Protein AF-A0A534QQK8-F1 (afdb_monomer_lite)

Foldseek 3Di:
DDDDDDDDDPDPTPDYDPDQPLVVLQVLCVVLVQHDDSVLLSVQLVVLVVPADPLDDPPDDPVCSVVSNLVSVLSSNCRSSDPSCPPPSNVVSSVVVVVD

Radius of gyration: 16.21 Å; chains: 1; bounding box: 36×32×54 Å

pLDDT: mean 96.59, std 3.34, range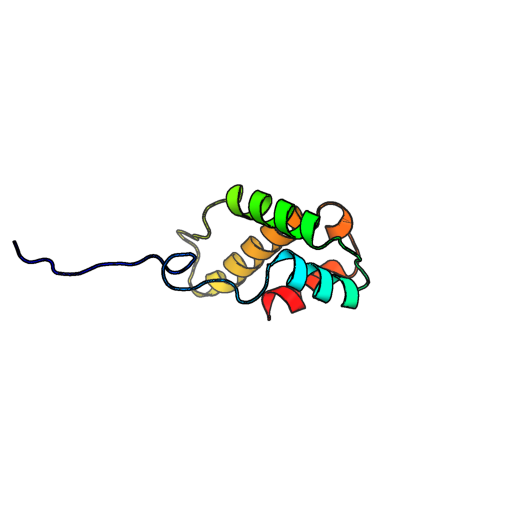 [73.5, 98.69]

Structure (mmCIF, N/CA/C/O backbone):
data_AF-A0A534QQK8-F1
#
_entry.id   AF-A0A534QQK8-F1
#
loop_
_atom_site.group_PDB
_atom_site.id
_atom_site.type_symbol
_atom_site.label_atom_id
_atom_site.label_alt_id
_atom_site.label_comp_id
_atom_site.label_asym_id
_atom_site.label_entity_id
_atom_site.label_seq_id
_atom_site.pdbx_PDB_ins_code
_atom_site.Cartn_x
_atom_site.Cartn_y
_atom_site.Cartn_z
_atom_site.occupancy
_atom_site.B_iso_or_equiv
_atom_site.auth_seq_id
_atom_site.auth_comp_id
_atom_site.auth_asym_id
_atom_site.auth_atom_id
_atom_site.pdbx_PDB_model_num
ATOM 1 N N . MET A 1 1 ? -20.366 -3.393 36.534 1.00 73.50 1 MET A N 1
ATOM 2 C CA . MET A 1 1 ? -20.599 -2.461 35.407 1.00 73.50 1 MET A CA 1
ATOM 3 C C . MET A 1 1 ? -20.832 -3.293 34.153 1.00 73.50 1 MET A C 1
ATOM 5 O O . MET A 1 1 ? -20.027 -4.190 33.935 1.00 73.50 1 MET A O 1
ATOM 9 N N . PRO A 1 2 ? -21.908 -3.079 33.377 1.00 87.56 2 PRO A N 1
ATOM 10 C CA . PRO A 1 2 ? -22.115 -3.816 32.134 1.00 87.56 2 PRO A CA 1
ATOM 11 C C . PRO A 1 2 ? -21.210 -3.277 31.018 1.00 87.56 2 PRO A C 1
ATOM 13 O O . PRO A 1 2 ? -20.965 -2.072 30.931 1.00 87.56 2 PRO A O 1
ATOM 16 N N . LEU A 1 3 ? -20.724 -4.176 30.165 1.00 91.12 3 LEU A N 1
ATOM 17 C CA . LEU A 1 3 ? -19.947 -3.843 28.974 1.00 91.12 3 LEU A CA 1
ATOM 18 C C . LEU A 1 3 ? -20.887 -3.223 27.927 1.00 91.12 3 LEU A C 1
ATOM 20 O O . LEU A 1 3 ? -21.937 -3.791 27.636 1.00 91.12 3 LEU A O 1
ATOM 24 N N . ARG A 1 4 ? -20.552 -2.031 27.415 1.00 94.62 4 ARG A N 1
ATOM 25 C CA . ARG A 1 4 ? -21.462 -1.232 26.565 1.00 94.62 4 ARG A CA 1
ATOM 26 C C . ARG A 1 4 ? -21.134 -1.277 25.074 1.00 94.62 4 ARG A C 1
ATOM 28 O O . ARG A 1 4 ? -22.037 -1.103 24.267 1.00 94.62 4 ARG A O 1
ATOM 35 N N . ALA A 1 5 ? -19.866 -1.470 24.721 1.00 95.50 5 ALA A N 1
ATOM 36 C CA . ALA A 1 5 ? -19.408 -1.565 23.341 1.00 95.50 5 ALA A CA 1
ATOM 37 C C . ALA A 1 5 ? -18.056 -2.287 23.271 1.00 95.50 5 ALA A C 1
ATOM 39 O O . ALA A 1 5 ? -17.279 -2.238 24.226 1.00 95.50 5 ALA A O 1
ATOM 40 N N . VAL A 1 6 ? -17.786 -2.907 22.120 1.00 94.50 6 VAL A N 1
ATOM 41 C CA . VAL A 1 6 ? -16.477 -3.438 21.724 1.00 94.50 6 VAL A CA 1
ATOM 42 C C . VAL A 1 6 ? -16.162 -2.883 20.340 1.00 94.50 6 VAL A C 1
ATOM 44 O O . VAL A 1 6 ? -16.990 -2.985 19.438 1.00 94.50 6 VAL A O 1
ATOM 47 N N . THR A 1 7 ? -14.981 -2.294 20.175 1.00 95.12 7 THR A N 1
ATOM 48 C CA . THR A 1 7 ? -14.435 -1.920 18.866 1.00 95.12 7 THR A CA 1
ATOM 49 C C . THR A 1 7 ? -13.413 -2.965 18.454 1.00 95.12 7 THR A C 1
ATOM 51 O O . THR A 1 7 ? -12.580 -3.359 19.270 1.00 95.12 7 THR A O 1
ATOM 54 N N . LEU A 1 8 ? -13.481 -3.404 17.203 1.00 95.62 8 LEU A N 1
ATOM 55 C CA . LEU A 1 8 ? -12.581 -4.403 16.643 1.00 95.62 8 LEU A CA 1
ATOM 56 C C . LEU A 1 8 ? -11.762 -3.747 15.541 1.00 95.62 8 LEU A C 1
ATOM 58 O O . LEU A 1 8 ? -12.289 -2.948 14.766 1.00 95.62 8 LEU A O 1
ATOM 62 N N . ASP A 1 9 ? -10.482 -4.089 15.497 1.00 94.25 9 ASP A N 1
ATOM 63 C CA . ASP A 1 9 ? -9.670 -3.837 14.318 1.00 94.25 9 ASP A CA 1
ATOM 64 C C . ASP A 1 9 ? -10.204 -4.661 13.130 1.00 94.25 9 ASP A C 1
ATOM 66 O O . ASP A 1 9 ? -10.869 -5.682 13.323 1.00 94.25 9 ASP A O 1
ATOM 70 N N . ALA A 1 10 ? -9.962 -4.197 11.905 1.00 94.00 10 ALA A N 1
ATOM 71 C CA . ALA A 1 10 ? -10.415 -4.889 10.705 1.00 94.00 10 ALA A CA 1
ATOM 72 C C . ALA A 1 10 ? -9.341 -5.833 10.143 1.00 94.00 10 ALA A C 1
ATOM 74 O O . ALA A 1 10 ? -9.598 -7.026 9.993 1.00 94.00 10 ALA A O 1
ATOM 75 N N . GLY A 1 11 ? -8.156 -5.319 9.808 1.00 89.81 11 GLY A N 1
ATOM 76 C CA . GLY A 1 11 ? -7.142 -6.058 9.048 1.00 89.81 11 GLY A CA 1
ATOM 77 C C . GLY A 1 11 ? -6.329 -7.021 9.910 1.00 89.81 11 GLY A C 1
ATOM 78 O O . GLY A 1 11 ? -5.663 -6.603 10.846 1.00 89.81 11 GLY A O 1
ATOM 79 N N . GLY A 1 12 ? -6.343 -8.313 9.585 1.00 86.69 12 GLY A N 1
ATOM 80 C CA . GLY A 1 12 ? -5.702 -9.346 10.411 1.00 86.69 12 GLY A CA 1
ATOM 81 C C . GLY A 1 12 ? -6.497 -9.707 11.672 1.00 86.69 12 GLY A C 1
ATOM 82 O O . GLY A 1 12 ? -6.036 -10.494 12.497 1.00 86.69 12 GLY A O 1
ATOM 83 N N . THR A 1 13 ? -7.698 -9.136 11.818 1.00 94.31 13 THR A N 1
ATOM 84 C CA . THR A 1 13 ? -8.641 -9.433 12.904 1.00 94.31 13 THR A CA 1
ATOM 85 C C . THR A 1 13 ? -9.971 -9.943 12.346 1.00 94.31 13 THR A C 1
ATOM 87 O O . THR A 1 13 ? -10.427 -11.024 12.710 1.00 94.31 13 THR A O 1
ATOM 90 N N . LEU A 1 14 ? -10.606 -9.172 11.457 1.00 96.81 14 LEU A N 1
ATOM 91 C CA . LEU A 1 14 ? -11.891 -9.492 10.825 1.00 96.81 14 LEU A CA 1
ATOM 92 C C . LEU A 1 14 ? -11.754 -9.868 9.347 1.00 96.81 14 LEU A C 1
ATOM 94 O O . LEU A 1 14 ? -12.566 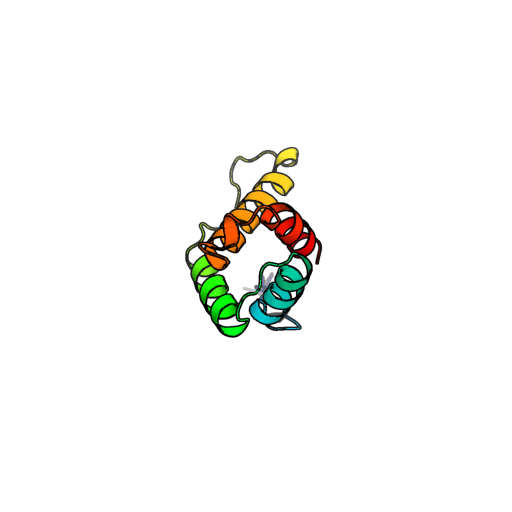-10.642 8.843 1.00 96.81 14 LEU A O 1
ATOM 98 N N . ILE A 1 15 ? -10.766 -9.301 8.653 1.00 94.56 15 ILE A N 1
ATOM 99 C CA . ILE A 1 15 ? -10.532 -9.506 7.222 1.00 94.56 15 ILE A CA 1
ATOM 100 C C . ILE A 1 1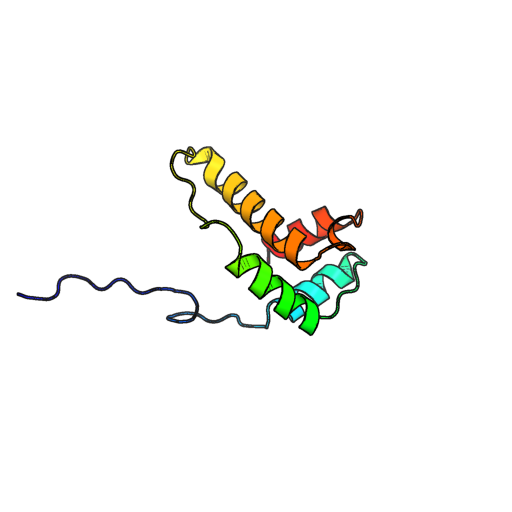5 ? -9.056 -9.771 6.933 1.00 94.56 15 ILE A C 1
ATOM 102 O O . ILE A 1 15 ? -8.170 -9.237 7.598 1.00 94.56 15 ILE A O 1
ATOM 106 N N . GLU A 1 16 ? -8.820 -10.563 5.893 1.00 93.94 16 GLU A N 1
ATOM 107 C CA . GLU A 1 16 ? -7.500 -10.903 5.363 1.00 93.94 16 GLU A CA 1
ATOM 108 C C . GLU A 1 16 ? -7.438 -10.551 3.874 1.00 93.94 16 GLU A C 1
ATOM 110 O O . GLU A 1 16 ? -8.466 -10.498 3.190 1.00 93.94 16 GLU A O 1
ATOM 115 N N . VAL A 1 17 ? -6.230 -10.335 3.352 1.00 92.50 17 VAL A N 1
ATOM 116 C CA . VAL A 1 17 ? -6.030 -10.154 1.908 1.00 92.50 17 VAL A CA 1
ATOM 117 C C . VAL A 1 17 ? -6.297 -11.467 1.163 1.00 92.50 17 VAL A C 1
ATOM 119 O O . VAL A 1 17 ? -5.834 -12.531 1.568 1.00 92.50 17 VAL A O 1
ATOM 122 N N . ALA A 1 18 ? -7.039 -11.401 0.054 1.00 93.44 18 ALA A N 1
ATOM 123 C CA . ALA A 1 18 ? -7.391 -12.586 -0.738 1.00 93.44 18 ALA A CA 1
ATOM 124 C C . ALA A 1 18 ? -6.199 -13.177 -1.518 1.00 93.44 18 ALA A C 1
ATOM 126 O O . ALA A 1 18 ? -6.169 -14.371 -1.811 1.00 93.44 18 ALA A O 1
ATOM 127 N N . GLU A 1 19 ? -5.221 -12.338 -1.857 1.00 94.88 19 GLU A N 1
ATOM 128 C CA . GLU A 1 19 ? -3.970 -12.684 -2.535 1.00 94.88 19 GLU A CA 1
ATOM 129 C C . GLU A 1 19 ? -2.832 -11.881 -1.870 1.00 94.88 19 GLU A C 1
ATOM 131 O O . GLU A 1 19 ? -3.073 -10.746 -1.446 1.00 94.88 19 GLU A O 1
ATOM 136 N N . PRO A 1 20 ? -1.597 -12.416 -1.767 1.00 96.56 20 PRO A N 1
ATOM 137 C CA . PRO A 1 20 ? -0.452 -11.633 -1.306 1.00 96.56 20 PRO A CA 1
ATOM 138 C C . PRO A 1 20 ? -0.278 -10.342 -2.117 1.00 96.56 20 PRO A C 1
ATOM 140 O O . PRO A 1 20 ? -0.323 -10.361 -3.351 1.00 96.56 20 PRO A O 1
ATOM 143 N N . VAL A 1 21 ? -0.019 -9.225 -1.437 1.00 97.00 21 VAL A N 1
ATOM 144 C CA . VAL A 1 21 ? 0.085 -7.892 -2.053 1.00 97.00 21 VAL A CA 1
ATOM 145 C C . VAL A 1 21 ? 1.138 -7.873 -3.158 1.00 97.00 21 VAL A C 1
ATOM 147 O O . VAL A 1 21 ? 0.900 -7.346 -4.243 1.00 97.00 21 VAL A O 1
ATOM 150 N N . GLY A 1 22 ? 2.288 -8.502 -2.923 1.00 98.12 22 GLY A N 1
ATOM 151 C CA . GLY A 1 22 ? 3.375 -8.590 -3.888 1.00 98.12 22 GLY A CA 1
ATOM 152 C C . GLY A 1 22 ? 2.994 -9.333 -5.170 1.00 98.12 22 GLY A C 1
ATOM 153 O O . GLY A 1 22 ? 3.466 -8.953 -6.240 1.00 98.12 22 GLY A O 1
ATOM 154 N N . ALA A 1 23 ? 2.114 -10.339 -5.100 1.00 98.25 23 ALA A N 1
ATOM 155 C CA . ALA A 1 23 ? 1.636 -11.062 -6.280 1.00 98.25 23 ALA A CA 1
ATOM 156 C C . ALA A 1 23 ? 0.708 -10.181 -7.129 1.00 98.25 23 ALA A C 1
ATOM 158 O O . ALA A 1 23 ? 0.944 -10.013 -8.330 1.00 98.25 23 ALA A O 1
ATOM 159 N N . THR A 1 24 ? -0.268 -9.531 -6.493 1.00 98.00 24 THR A N 1
ATOM 160 C CA . THR A 1 24 ? -1.147 -8.547 -7.137 1.00 98.00 24 THR A CA 1
ATOM 161 C C . THR A 1 24 ? -0.344 -7.419 -7.776 1.00 98.00 24 THR A C 1
ATOM 163 O O . THR A 1 24 ? -0.532 -7.100 -8.953 1.00 98.00 24 THR A O 1
ATOM 166 N N . TYR A 1 25 ? 0.595 -6.842 -7.024 1.00 98.38 25 TYR A N 1
ATOM 167 C CA . TYR A 1 25 ? 1.363 -5.690 -7.472 1.00 98.38 25 TYR A CA 1
ATOM 168 C C . TYR A 1 25 ? 2.321 -6.049 -8.606 1.00 98.38 25 TYR A C 1
ATOM 170 O O . TYR A 1 25 ? 2.385 -5.310 -9.583 1.00 98.38 25 TYR A O 1
ATOM 178 N N . ALA A 1 26 ? 3.016 -7.188 -8.538 1.00 98.44 26 ALA A N 1
ATOM 179 C CA . ALA A 1 26 ? 3.894 -7.637 -9.619 1.00 98.44 26 ALA A CA 1
ATOM 180 C C . ALA A 1 26 ? 3.107 -7.924 -10.906 1.00 98.44 26 ALA A C 1
ATOM 182 O O . ALA A 1 26 ? 3.543 -7.558 -11.999 1.00 98.44 26 ALA A O 1
ATOM 183 N N . ARG A 1 27 ? 1.915 -8.527 -10.783 1.00 98.38 27 ARG A N 1
ATOM 184 C CA . ARG A 1 27 ? 1.019 -8.795 -11.915 1.00 98.38 27 ARG A CA 1
ATOM 185 C C . ARG A 1 27 ? 0.558 -7.507 -12.593 1.00 98.38 27 ARG A C 1
ATOM 187 O O . ARG A 1 27 ? 0.584 -7.436 -13.819 1.00 98.38 27 ARG A O 1
ATOM 194 N N . VAL A 1 28 ? 0.142 -6.502 -11.822 1.00 98.31 28 VAL A N 1
ATOM 195 C CA . VAL A 1 28 ? -0.277 -5.199 -12.366 1.00 98.31 28 VAL A CA 1
ATOM 196 C C . VAL A 1 28 ? 0.924 -4.445 -12.937 1.00 98.31 28 VAL A C 1
ATOM 198 O O . VAL A 1 28 ? 0.886 -4.045 -14.095 1.00 98.31 28 VAL A O 1
ATOM 201 N N . ALA A 1 29 ? 2.035 -4.348 -12.205 1.00 98.38 29 ALA A N 1
ATOM 202 C CA . ALA A 1 29 ? 3.263 -3.702 -12.671 1.00 98.38 29 ALA A CA 1
ATOM 203 C C . ALA A 1 29 ? 3.770 -4.287 -14.000 1.00 98.38 29 ALA A C 1
ATOM 205 O O . ALA A 1 29 ? 4.155 -3.539 -14.900 1.00 98.38 29 ALA A O 1
ATOM 206 N N . GLY A 1 30 ? 3.674 -5.609 -14.178 1.00 98.38 30 GLY A N 1
ATOM 207 C CA . GLY A 1 30 ? 4.004 -6.283 -15.433 1.00 98.38 30 GLY A CA 1
ATOM 208 C C . GLY A 1 30 ? 3.166 -5.819 -16.632 1.00 98.38 30 GLY A C 1
ATOM 209 O O . GLY A 1 30 ? 3.719 -5.661 -17.719 1.00 98.38 30 GLY A O 1
ATOM 210 N N . ARG A 1 31 ? 1.869 -5.516 -16.452 1.00 98.44 31 ARG A N 1
ATOM 211 C CA . ARG A 1 31 ? 1.003 -4.959 -17.518 1.00 98.44 31 ARG A CA 1
ATOM 212 C C . ARG A 1 31 ? 1.463 -3.574 -17.976 1.00 98.44 31 ARG A C 1
ATOM 214 O O . ARG A 1 31 ? 1.276 -3.225 -19.136 1.00 98.44 31 ARG A O 1
ATOM 221 N N . HIS A 1 32 ? 2.104 -2.825 -17.080 1.00 98.25 32 HIS A N 1
ATOM 222 C CA . HIS A 1 32 ? 2.682 -1.501 -17.339 1.00 98.25 32 HIS A CA 1
ATOM 223 C C . HIS A 1 32 ? 4.164 -1.556 -17.748 1.00 98.25 32 HIS A C 1
ATOM 225 O O . HIS A 1 32 ? 4.819 -0.518 -17.843 1.00 98.25 32 HIS A O 1
ATOM 231 N N . GLY A 1 33 ? 4.712 -2.753 -17.987 1.00 98.25 33 GLY A N 1
ATOM 232 C CA . GLY A 1 33 ? 6.102 -2.936 -18.413 1.00 98.25 33 GLY A CA 1
ATOM 233 C C . GLY A 1 33 ? 7.138 -2.790 -17.294 1.00 98.25 33 GLY A C 1
ATOM 234 O O . GLY A 1 33 ? 8.313 -2.582 -17.582 1.00 98.25 33 GLY A O 1
ATOM 235 N N . ILE A 1 34 ? 6.729 -2.906 -16.027 1.00 98.12 34 ILE A N 1
ATOM 236 C CA . ILE A 1 34 ? 7.600 -2.808 -14.849 1.00 98.12 34 ILE A CA 1
ATOM 237 C C . ILE A 1 34 ? 7.725 -4.204 -14.212 1.00 98.12 34 ILE A C 1
ATOM 239 O O . ILE A 1 34 ? 6.983 -4.525 -13.282 1.00 98.12 34 ILE A O 1
ATOM 243 N N . PRO A 1 35 ? 8.624 -5.079 -14.702 1.00 97.00 35 PRO A N 1
ATOM 244 C CA . PRO A 1 35 ? 8.784 -6.410 -14.130 1.00 97.00 35 PRO A CA 1
ATOM 245 C C . PRO A 1 35 ? 9.381 -6.310 -12.721 1.00 97.00 35 PRO A C 1
ATOM 247 O O . PRO A 1 35 ? 10.474 -5.777 -12.525 1.00 97.00 35 PRO A O 1
ATOM 250 N N . LEU A 1 36 ? 8.658 -6.837 -11.734 1.00 97.69 36 LEU A N 1
ATOM 251 C CA . LEU A 1 36 ? 9.071 -6.893 -10.333 1.00 97.69 36 LEU A CA 1
ATOM 252 C C . LEU A 1 36 ? 8.902 -8.318 -9.811 1.00 97.69 36 LEU A C 1
ATOM 254 O O . LEU A 1 36 ? 7.939 -9.001 -10.154 1.00 97.69 36 LEU A O 1
ATOM 258 N N . ASP A 1 37 ? 9.828 -8.759 -8.962 1.00 98.38 37 ASP A N 1
ATOM 259 C CA . ASP A 1 37 ? 9.678 -10.028 -8.254 1.00 98.38 37 ASP A CA 1
ATOM 260 C C . ASP A 1 37 ? 8.619 -9.893 -7.151 1.00 98.38 37 ASP A C 1
ATOM 262 O O . ASP A 1 37 ? 8.701 -9.003 -6.302 1.00 98.38 37 ASP A O 1
ATOM 266 N N . ALA A 1 38 ? 7.629 -10.787 -7.154 1.00 98.44 38 ALA A N 1
ATOM 267 C CA . ALA A 1 38 ? 6.499 -10.722 -6.231 1.00 98.44 38 ALA A CA 1
ATOM 268 C C . ALA A 1 38 ? 6.913 -10.890 -4.761 1.00 98.44 38 ALA A C 1
ATOM 270 O O . ALA A 1 38 ? 6.341 -10.242 -3.886 1.00 98.44 38 ALA A O 1
ATOM 271 N N . ARG A 1 39 ? 7.909 -11.737 -4.462 1.00 98.31 39 ARG A N 1
ATOM 272 C CA . ARG A 1 39 ? 8.344 -11.991 -3.077 1.00 98.31 39 ARG A CA 1
ATOM 273 C C . ARG A 1 39 ? 9.110 -10.802 -2.519 1.00 98.31 39 ARG A C 1
ATOM 275 O O . ARG A 1 39 ? 8.902 -10.407 -1.372 1.00 98.31 39 ARG A O 1
ATOM 282 N N . GLU A 1 40 ? 9.979 -10.225 -3.335 1.00 98.19 40 GLU A N 1
ATOM 283 C CA . GLU A 1 40 ? 10.711 -9.020 -2.979 1.00 98.19 40 GLU A CA 1
ATOM 284 C C . GLU A 1 40 ? 9.765 -7.826 -2.824 1.00 98.19 40 GLU A C 1
ATOM 286 O O . GLU A 1 40 ? 9.907 -7.043 -1.885 1.00 98.19 40 GLU A O 1
ATOM 291 N N . LEU A 1 41 ? 8.759 -7.711 -3.693 1.00 98.25 41 LEU A N 1
ATOM 292 C CA . LEU A 1 41 ? 7.762 -6.650 -3.609 1.00 98.25 41 LEU A CA 1
ATOM 293 C C . LEU A 1 41 ? 6.884 -6.778 -2.360 1.00 98.25 41 LEU A C 1
ATOM 295 O O . LEU A 1 41 ? 6.661 -5.781 -1.681 1.00 98.25 41 LEU A O 1
ATOM 299 N N . GLU A 1 42 ? 6.471 -7.994 -1.997 1.00 98.56 42 GLU A N 1
ATOM 300 C CA . GLU A 1 42 ? 5.770 -8.285 -0.738 1.00 98.56 42 GLU A CA 1
ATOM 301 C C . GLU A 1 42 ? 6.596 -7.846 0.482 1.00 98.56 42 GLU A C 1
ATOM 303 O O . GLU A 1 42 ? 6.098 -7.182 1.393 1.00 98.56 42 GLU A O 1
ATOM 308 N N . ARG A 1 43 ? 7.889 -8.196 0.509 1.00 98.69 43 ARG A N 1
ATOM 309 C CA . ARG A 1 43 ? 8.801 -7.803 1.592 1.00 98.69 43 ARG A CA 1
ATOM 310 C C . ARG A 1 43 ? 8.919 -6.281 1.690 1.00 98.69 43 ARG A C 1
ATOM 312 O O . ARG A 1 43 ? 8.723 -5.723 2.769 1.00 98.69 43 ARG A O 1
ATOM 319 N N . ARG A 1 44 ? 9.195 -5.608 0.571 1.00 98.50 44 ARG A N 1
ATOM 320 C CA . ARG A 1 44 ? 9.352 -4.147 0.526 1.00 98.50 44 ARG A CA 1
ATOM 321 C C . ARG A 1 44 ? 8.062 -3.409 0.850 1.00 98.50 44 ARG A C 1
ATOM 323 O O . ARG A 1 44 ? 8.126 -2.371 1.497 1.00 98.50 44 ARG A O 1
ATOM 330 N N . PHE A 1 45 ? 6.908 -3.926 0.429 1.00 98.44 45 PHE A N 1
ATOM 331 C CA . PHE A 1 45 ? 5.617 -3.338 0.766 1.00 98.44 45 PHE A CA 1
ATOM 332 C C . PHE A 1 45 ? 5.381 -3.373 2.273 1.00 98.44 45 PHE A C 1
ATOM 334 O O . PHE A 1 45 ? 5.095 -2.333 2.857 1.00 98.44 45 PHE A O 1
ATOM 341 N N . ARG A 1 46 ? 5.588 -4.525 2.925 1.00 97.88 46 ARG A N 1
ATOM 342 C CA . ARG A 1 46 ? 5.453 -4.636 4.387 1.00 97.88 46 ARG A CA 1
ATOM 343 C C . ARG A 1 46 ? 6.384 -3.676 5.125 1.00 97.88 46 ARG A C 1
ATOM 345 O O . ARG A 1 46 ? 5.955 -3.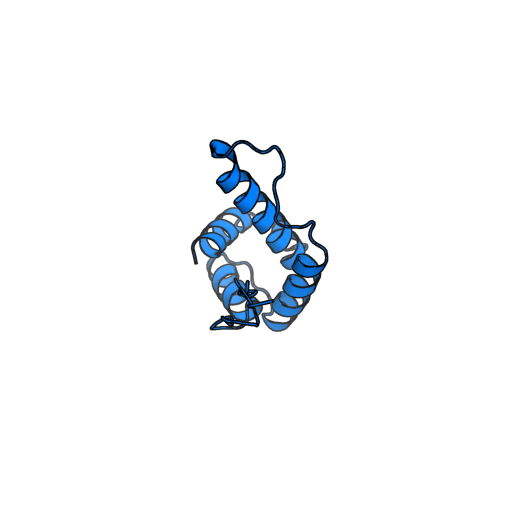013 6.063 1.00 97.88 46 ARG A O 1
ATOM 352 N N . GLU A 1 47 ? 7.631 -3.552 4.676 1.00 98.50 47 GLU A N 1
ATOM 353 C CA . GLU A 1 47 ? 8.594 -2.594 5.239 1.00 98.50 47 GLU A CA 1
ATOM 354 C C . GLU A 1 47 ? 8.179 -1.137 5.008 1.00 98.50 47 GLU A C 1
ATOM 356 O O . GLU A 1 47 ? 8.289 -0.310 5.912 1.00 98.50 47 GLU A O 1
ATOM 361 N N . ALA A 1 48 ? 7.696 -0.808 3.808 1.00 98.44 48 ALA A N 1
ATOM 362 C CA . ALA A 1 48 ? 7.238 0.532 3.465 1.00 98.44 48 ALA A CA 1
ATOM 363 C C . ALA A 1 48 ? 6.000 0.930 4.272 1.00 98.44 48 ALA A C 1
ATOM 365 O O . ALA A 1 48 ? 5.958 2.037 4.802 1.00 98.44 48 ALA A O 1
ATOM 366 N N . PHE A 1 49 ? 5.035 0.020 4.390 1.00 97.31 49 PHE A N 1
ATOM 367 C CA . PHE A 1 49 ? 3.795 0.217 5.127 1.00 97.31 49 PHE A CA 1
ATOM 368 C C . PHE A 1 49 ? 4.055 0.361 6.630 1.00 97.31 49 PHE A C 1
ATOM 370 O O . PHE A 1 49 ? 3.580 1.310 7.244 1.00 97.31 49 PHE A O 1
ATOM 377 N N . ALA A 1 50 ? 4.891 -0.505 7.213 1.00 97.12 50 ALA A N 1
ATOM 378 C CA . ALA A 1 50 ? 5.261 -0.415 8.626 1.00 97.12 50 ALA A CA 1
ATOM 379 C C . ALA A 1 50 ? 6.049 0.865 8.968 1.00 97.12 50 ALA A C 1
ATOM 381 O O . ALA A 1 50 ? 5.973 1.353 10.093 1.00 97.12 50 ALA A O 1
ATOM 382 N N . ALA A 1 51 ? 6.815 1.406 8.016 1.00 97.94 51 ALA A N 1
ATOM 383 C CA . ALA A 1 51 ? 7.588 2.636 8.195 1.00 97.94 51 ALA A CA 1
ATOM 384 C C . ALA A 1 51 ? 6.807 3.918 7.858 1.00 97.94 51 ALA A C 1
ATOM 386 O O . ALA A 1 51 ? 7.339 5.016 8.044 1.00 97.94 51 ALA A O 1
ATOM 387 N N . ALA A 1 52 ? 5.599 3.804 7.307 1.00 97.62 52 ALA A N 1
ATOM 388 C CA . ALA A 1 52 ? 4.800 4.954 6.926 1.00 97.62 52 ALA A CA 1
ATOM 389 C C . ALA A 1 52 ? 4.252 5.674 8.166 1.00 97.62 52 ALA A C 1
ATOM 391 O O . ALA A 1 52 ? 3.971 5.065 9.199 1.00 97.62 52 ALA A O 1
ATOM 392 N N . SER A 1 53 ? 4.086 6.994 8.068 1.00 95.06 53 SER A N 1
ATOM 393 C CA . SER A 1 53 ? 3.339 7.742 9.084 1.00 95.06 53 SER A CA 1
ATOM 394 C C . SER A 1 53 ? 1.911 7.198 9.178 1.00 95.06 53 SER A C 1
ATOM 396 O O . SER A 1 53 ? 1.413 6.709 8.169 1.00 95.06 53 SER A O 1
ATOM 398 N N . PRO A 1 54 ? 1.217 7.299 10.324 1.00 95.44 54 PRO A N 1
ATOM 399 C CA . PRO A 1 54 ? -0.165 6.838 10.424 1.00 95.44 54 PRO A CA 1
ATOM 400 C C . PRO A 1 54 ? -1.033 7.384 9.283 1.00 95.44 54 PRO A C 1
ATOM 402 O O . PRO A 1 54 ? -0.927 8.566 8.950 1.00 95.44 54 PRO A O 1
ATOM 405 N N . LEU A 1 55 ? -1.891 6.537 8.703 1.00 95.12 55 LEU A N 1
ATOM 406 C CA . LEU A 1 55 ? -2.888 6.941 7.706 1.00 95.12 55 LEU A CA 1
ATOM 407 C C . LEU A 1 55 ? -4.022 7.709 8.407 1.00 95.12 55 LEU A C 1
ATOM 409 O O . LEU A 1 55 ? -5.132 7.222 8.597 1.00 95.12 55 LEU A O 1
ATOM 413 N N . ALA A 1 56 ? -3.690 8.900 8.890 1.00 94.50 56 ALA A N 1
ATO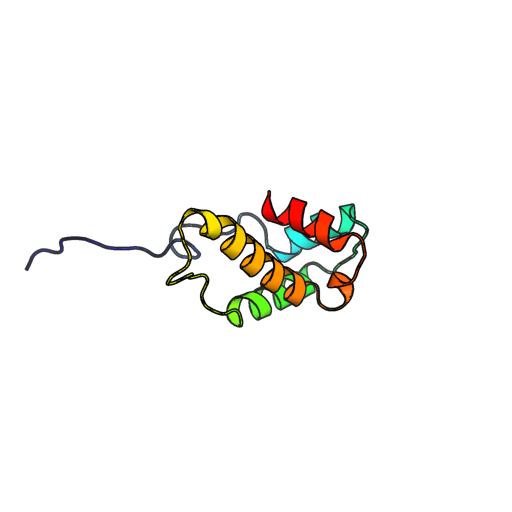M 414 C CA . ALA A 1 56 ? -4.573 9.799 9.605 1.00 94.50 56 ALA A CA 1
ATOM 415 C C . ALA A 1 56 ? -4.226 11.238 9.222 1.00 94.50 56 ALA A C 1
ATOM 417 O O . ALA A 1 56 ? -3.057 11.615 9.155 1.00 94.50 56 ALA A O 1
ATOM 418 N N . PHE A 1 57 ? -5.256 12.053 9.006 1.00 96.19 57 PHE A N 1
ATOM 419 C CA . PHE A 1 57 ? -5.113 13.390 8.427 1.00 96.19 57 PHE A CA 1
ATOM 420 C C . PHE A 1 57 ? -5.739 14.467 9.325 1.00 96.19 57 PHE A C 1
ATOM 422 O O . PHE A 1 57 ? -6.716 15.115 8.939 1.00 96.19 57 PHE A O 1
ATOM 429 N N . PRO A 1 58 ? -5.232 14.656 10.559 1.00 95.31 58 PRO A N 1
ATOM 430 C CA . PRO A 1 58 ? -5.778 15.658 11.464 1.00 95.31 58 PRO A CA 1
ATOM 431 C C . PRO A 1 58 ? -5.661 17.058 10.847 1.00 95.31 58 PRO A C 1
ATOM 433 O O . PRO A 1 58 ? -4.599 17.459 10.378 1.00 95.31 58 PRO A O 1
ATOM 436 N N . GLY A 1 59 ? -6.766 17.805 10.849 1.00 95.31 59 GLY A N 1
ATOM 437 C CA . GLY A 1 59 ? -6.821 19.164 10.300 1.00 95.31 59 GLY A CA 1
ATOM 438 C C . GLY A 1 59 ? -6.968 19.250 8.777 1.00 95.31 59 GLY A C 1
ATOM 439 O O . GLY A 1 59 ? -7.102 20.357 8.259 1.00 95.31 59 GLY A O 1
ATOM 440 N N . VAL A 1 60 ? -6.998 18.124 8.056 1.00 96.50 60 VAL A N 1
ATOM 441 C CA . VAL A 1 60 ? -7.287 18.121 6.616 1.00 96.50 60 VAL A CA 1
ATOM 442 C C . VAL A 1 60 ? -8.801 18.255 6.394 1.00 96.50 60 VAL A C 1
ATOM 444 O O . VAL A 1 60 ? -9.573 17.500 6.993 1.00 96.50 60 VAL A O 1
ATOM 447 N N . PRO A 1 61 ? -9.263 19.200 5.549 1.00 97.12 61 PRO A N 1
ATOM 448 C CA . PRO A 1 61 ? -10.681 19.341 5.240 1.00 97.12 61 PRO A CA 1
ATOM 449 C C . PRO A 1 61 ? -11.260 18.065 4.611 1.00 97.12 61 PRO A C 1
ATOM 451 O O . PRO A 1 61 ? -10.581 17.446 3.789 1.00 97.12 61 PRO A O 1
ATOM 454 N N . PRO A 1 62 ? -12.533 17.711 4.878 1.00 95.94 62 PRO A N 1
ATOM 455 C CA . PRO A 1 62 ? -13.161 16.523 4.295 1.00 95.94 62 PRO A CA 1
ATOM 456 C C . PRO A 1 62 ? -13.060 16.436 2.766 1.00 95.94 62 PRO A C 1
ATOM 458 O O . PRO A 1 62 ? -12.874 15.357 2.216 1.00 95.94 62 PRO A O 1
ATOM 461 N N . THR A 1 63 ? -13.108 17.579 2.078 1.00 97.50 63 THR A N 1
ATOM 462 C CA . THR A 1 63 ? -12.983 17.675 0.614 1.00 97.50 63 THR A CA 1
ATOM 463 C C . THR A 1 63 ? -11.602 17.293 0.077 1.00 97.50 63 THR A C 1
ATOM 465 O O . THR A 1 63 ? -11.468 17.055 -1.118 1.00 97.50 63 THR A O 1
ATOM 468 N N . GLN A 1 64 ? -10.581 17.233 0.934 1.00 97.56 64 GLN A N 1
ATOM 469 C CA . GLN A 1 64 ? -9.199 16.906 0.573 1.00 97.56 64 GLN A CA 1
ATOM 470 C C . GLN A 1 64 ? -8.755 15.534 1.095 1.00 97.56 64 GLN A C 1
ATOM 472 O O . GLN A 1 64 ? -7.677 15.075 0.723 1.00 97.56 64 GLN A O 1
ATOM 477 N N . LEU A 1 65 ? -9.568 14.861 1.921 1.00 96.88 65 LEU A N 1
ATOM 478 C CA . LEU A 1 65 ? -9.195 13.583 2.538 1.00 96.88 65 LEU A CA 1
ATOM 479 C C . LEU A 1 65 ? -8.873 12.505 1.504 1.00 96.88 65 LEU A C 1
ATOM 481 O O . LEU A 1 65 ? -7.851 11.845 1.635 1.00 96.88 65 LEU A O 1
ATOM 485 N N . ALA A 1 66 ? -9.681 12.380 0.448 1.00 96.31 66 ALA A N 1
ATOM 486 C CA . ALA A 1 66 ? -9.444 11.388 -0.601 1.00 96.31 66 ALA A CA 1
ATOM 487 C C . ALA A 1 66 ? -8.094 11.604 -1.308 1.00 96.31 66 ALA A C 1
ATOM 489 O O . ALA A 1 66 ? -7.339 10.662 -1.526 1.00 96.31 66 ALA A O 1
ATOM 490 N N . ALA A 1 67 ? -7.750 12.859 -1.610 1.00 97.38 67 ALA A N 1
ATOM 491 C CA . ALA A 1 67 ? -6.466 13.189 -2.221 1.00 97.38 67 ALA A CA 1
ATOM 492 C C . ALA A 1 67 ? -5.291 12.940 -1.259 1.00 97.38 67 ALA A C 1
ATOM 494 O O . ALA A 1 67 ? -4.243 12.453 -1.679 1.00 97.38 67 ALA A O 1
ATOM 495 N N . ALA A 1 68 ? -5.468 13.246 0.031 1.00 97.75 68 ALA A N 1
ATOM 496 C CA . ALA A 1 68 ? -4.462 12.985 1.057 1.00 97.75 68 ALA A CA 1
ATOM 497 C C . ALA A 1 68 ? -4.217 11.477 1.242 1.00 97.75 68 ALA A C 1
ATOM 499 O O . ALA A 1 68 ? -3.068 11.045 1.309 1.00 97.75 68 ALA A O 1
ATOM 500 N N . GLU A 1 69 ? -5.284 10.677 1.253 1.00 97.88 69 GLU A N 1
ATOM 501 C CA . GLU A 1 69 ? -5.215 9.218 1.315 1.00 97.88 69 GLU A CA 1
ATOM 502 C C . GLU A 1 69 ? -4.526 8.627 0.085 1.00 97.88 69 GLU A C 1
ATOM 504 O O . GLU A 1 69 ? -3.587 7.843 0.229 1.00 97.88 69 GLU A O 1
ATOM 509 N N . GLN A 1 70 ? -4.927 9.037 -1.119 1.00 98.12 70 GLN A N 1
ATOM 510 C CA . GLN A 1 70 ? -4.284 8.581 -2.348 1.00 98.12 70 GLN A CA 1
ATOM 511 C C . GLN A 1 70 ? -2.787 8.929 -2.361 1.00 98.12 70 GLN A C 1
ATOM 513 O O . GLN A 1 70 ? -1.967 8.076 -2.691 1.00 98.12 70 GLN A O 1
ATOM 518 N N . GLY A 1 71 ? -2.413 10.146 -1.951 1.00 98.25 71 GLY A N 1
ATOM 519 C CA . GLY A 1 71 ? -1.009 10.560 -1.868 1.00 98.25 71 GLY A CA 1
ATOM 520 C C . GLY A 1 71 ? -0.205 9.771 -0.829 1.00 98.25 71 GLY A C 1
ATOM 521 O O . GLY A 1 71 ? 0.961 9.444 -1.059 1.00 98.25 71 GLY A O 1
ATOM 522 N N . TRP A 1 72 ? -0.826 9.411 0.297 1.00 98.56 72 TRP A N 1
ATOM 523 C CA . TRP A 1 72 ? -0.209 8.546 1.301 1.00 98.56 72 TRP A CA 1
ATOM 524 C C . TRP A 1 72 ? 0.071 7.150 0.735 1.00 98.56 72 TRP A C 1
ATOM 526 O O . TRP A 1 72 ? 1.193 6.649 0.844 1.00 98.56 72 TRP A O 1
ATOM 536 N N . TRP A 1 73 ? -0.915 6.552 0.060 1.00 98.50 73 TRP A N 1
ATOM 537 C CA . TRP A 1 73 ? -0.749 5.251 -0.587 1.00 98.50 73 TRP A CA 1
ATOM 538 C C . TRP A 1 73 ? 0.286 5.296 -1.706 1.00 98.50 73 TRP A C 1
ATOM 540 O O . TRP A 1 73 ? 1.129 4.402 -1.784 1.00 98.50 73 TRP A O 1
ATOM 550 N N . GLU A 1 74 ? 0.302 6.352 -2.520 1.00 98.62 74 GLU A N 1
ATOM 551 C CA . GLU A 1 74 ? 1.320 6.532 -3.554 1.00 98.62 74 GLU A CA 1
ATOM 552 C C . GLU A 1 74 ? 2.724 6.535 -2.945 1.00 98.62 74 GLU A C 1
ATOM 554 O O . GLU A 1 74 ? 3.614 5.847 -3.445 1.00 98.62 74 GLU A O 1
ATOM 559 N N . ALA A 1 75 ? 2.933 7.228 -1.822 1.00 98.56 75 ALA A N 1
ATOM 560 C CA . ALA A 1 75 ? 4.222 7.241 -1.136 1.00 98.56 75 ALA A CA 1
ATOM 561 C C . ALA A 1 75 ? 4.657 5.838 -0.666 1.00 98.56 75 ALA A C 1
ATOM 563 O O . ALA A 1 75 ? 5.824 5.465 -0.844 1.00 98.56 75 ALA A O 1
ATOM 564 N N . VAL A 1 76 ? 3.729 5.040 -0.125 1.00 98.62 76 VAL A N 1
ATOM 565 C CA . VAL A 1 76 ? 3.990 3.644 0.272 1.00 98.62 76 VAL A CA 1
ATOM 566 C C . VAL A 1 76 ? 4.354 2.788 -0.940 1.00 98.62 76 VAL A C 1
ATOM 568 O O . VAL A 1 76 ? 5.391 2.117 -0.928 1.00 98.62 76 VAL A O 1
ATOM 571 N N . VAL A 1 77 ? 3.563 2.846 -2.015 1.00 98.56 77 VAL A N 1
ATOM 572 C CA . VAL A 1 77 ? 3.810 2.058 -3.232 1.00 98.56 77 VAL A CA 1
ATOM 573 C C . VAL A 1 77 ? 5.120 2.472 -3.903 1.00 98.56 77 VAL A C 1
ATOM 575 O O . VAL A 1 77 ? 5.910 1.607 -4.283 1.00 98.56 77 VAL A O 1
ATOM 578 N N . ARG A 1 78 ? 5.427 3.773 -3.977 1.00 98.62 78 ARG A N 1
ATOM 579 C CA . ARG A 1 78 ? 6.715 4.271 -4.489 1.00 98.62 78 ARG A CA 1
ATOM 580 C C . ARG A 1 78 ? 7.888 3.691 -3.710 1.00 98.62 78 ARG A C 1
ATOM 582 O O . ARG A 1 78 ? 8.865 3.245 -4.312 1.00 98.62 78 ARG A O 1
ATOM 589 N N . ARG A 1 79 ? 7.797 3.664 -2.378 1.00 98.50 79 ARG A N 1
ATOM 590 C CA . ARG A 1 79 ? 8.843 3.081 -1.528 1.00 98.50 79 ARG A CA 1
ATOM 591 C C . ARG A 1 79 ? 8.980 1.575 -1.756 1.00 98.50 79 ARG A C 1
ATOM 593 O O . ARG A 1 79 ? 10.106 1.091 -1.836 1.00 98.50 79 ARG A O 1
ATOM 600 N N . ALA A 1 80 ? 7.870 0.858 -1.925 1.00 98.50 80 ALA A N 1
ATOM 601 C CA . ALA A 1 80 ? 7.883 -0.571 -2.229 1.00 98.50 80 ALA A CA 1
ATOM 602 C C . ALA A 1 80 ? 8.528 -0.877 -3.599 1.00 98.50 80 ALA A C 1
ATOM 604 O O . ALA A 1 80 ? 9.334 -1.802 -3.722 1.00 98.50 80 ALA A O 1
ATOM 605 N N . PHE A 1 81 ? 8.234 -0.062 -4.617 1.00 98.44 81 PHE A N 1
ATOM 606 C CA . PHE A 1 81 ? 8.787 -0.189 -5.972 1.00 98.44 81 PHE A CA 1
ATOM 607 C C . PHE A 1 81 ? 10.269 0.217 -6.051 1.00 98.44 81 PHE A C 1
ATOM 609 O O . PHE A 1 81 ? 10.995 -0.240 -6.937 1.00 98.44 81 PHE A O 1
ATOM 616 N N . GLY A 1 82 ? 10.752 1.049 -5.124 1.00 97.94 82 GLY A N 1
ATOM 617 C CA . GLY A 1 82 ? 12.145 1.489 -5.074 1.00 97.94 82 GLY A CA 1
ATOM 618 C C . GLY A 1 82 ? 12.556 2.233 -6.349 1.00 97.94 82 GLY A C 1
ATOM 619 O O . GLY A 1 82 ? 11.861 3.139 -6.803 1.00 97.94 82 GLY A O 1
ATOM 620 N N . ALA A 1 83 ? 13.683 1.847 -6.956 1.00 97.38 83 ALA A N 1
ATOM 621 C CA . ALA A 1 83 ? 14.179 2.482 -8.181 1.00 97.38 83 ALA A CA 1
ATOM 622 C C . ALA A 1 83 ? 13.170 2.422 -9.344 1.00 97.38 83 ALA A C 1
ATOM 624 O O . ALA A 1 83 ? 13.084 3.376 -10.119 1.00 97.38 83 ALA A O 1
ATOM 625 N N . SER A 1 84 ? 12.356 1.364 -9.418 1.00 97.75 84 SER A N 1
ATOM 626 C CA . SER A 1 84 ? 11.341 1.178 -10.461 1.00 97.75 84 SER A CA 1
ATOM 627 C C . SER A 1 84 ? 10.205 2.205 -10.395 1.00 97.75 84 SER A C 1
ATOM 629 O O . SER A 1 84 ? 9.495 2.385 -11.379 1.00 97.75 84 SER A O 1
ATOM 631 N N . ALA A 1 85 ? 10.061 2.941 -9.286 1.00 97.38 85 ALA A N 1
ATOM 632 C CA . ALA A 1 85 ? 9.100 4.041 -9.170 1.00 97.38 85 ALA A CA 1
ATOM 633 C C . ALA A 1 85 ? 9.446 5.268 -10.042 1.00 97.38 85 ALA A C 1
ATOM 635 O O . ALA A 1 85 ? 8.645 6.196 -10.138 1.00 97.38 85 ALA A O 1
ATOM 636 N N . HIS A 1 86 ? 10.633 5.303 -10.661 1.00 97.62 86 HIS A N 1
ATOM 637 C CA . HIS A 1 86 ? 11.011 6.321 -11.653 1.00 97.62 86 HIS A CA 1
ATOM 638 C C . HIS A 1 86 ? 10.619 5.933 -13.083 1.00 97.62 86 HIS A C 1
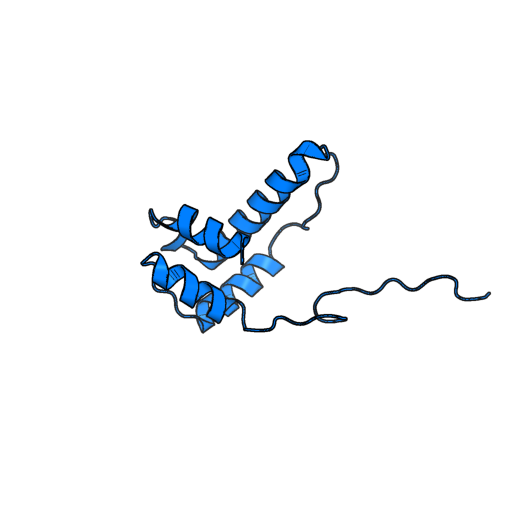ATOM 640 O O . HIS A 1 86 ? 10.829 6.716 -14.008 1.00 97.62 86 HIS A O 1
ATOM 646 N N . HIS A 1 87 ? 10.088 4.724 -13.289 1.00 98.00 87 HIS A N 1
ATOM 647 C CA . HIS A 1 87 ? 9.642 4.295 -14.605 1.00 98.00 87 HIS A CA 1
ATOM 648 C C . HIS A 1 87 ? 8.514 5.216 -15.109 1.00 98.00 87 HIS A C 1
ATOM 650 O O . HIS A 1 87 ? 7.600 5.511 -14.335 1.00 98.00 87 HIS A O 1
ATOM 656 N N . PRO A 1 88 ? 8.505 5.635 -16.390 1.00 98.12 88 PRO A N 1
ATOM 657 C CA . PRO A 1 88 ? 7.490 6.561 -16.907 1.00 98.12 88 PRO A CA 1
ATOM 658 C C . PRO A 1 88 ? 6.046 6.065 -16.746 1.00 98.12 88 PRO A C 1
ATOM 660 O O . PRO A 1 88 ? 5.129 6.862 -16.586 1.00 98.12 88 PRO A O 1
ATOM 663 N N . ALA A 1 89 ? 5.843 4.744 -16.750 1.00 98.06 89 ALA A N 1
ATOM 664 C CA . ALA A 1 89 ? 4.530 4.125 -16.555 1.00 98.06 89 ALA A CA 1
ATOM 665 C C . ALA A 1 89 ? 4.107 3.985 -15.078 1.00 98.06 89 ALA A C 1
ATOM 667 O O . ALA A 1 89 ? 3.030 3.458 -14.809 1.00 98.06 89 ALA A O 1
ATOM 668 N N . PHE A 1 90 ? 4.919 4.430 -14.108 1.00 98.50 90 PHE A N 1
ATOM 669 C CA . PHE A 1 90 ? 4.611 4.254 -12.684 1.00 98.50 90 PHE A CA 1
ATOM 670 C C . PHE A 1 90 ? 3.271 4.889 -12.294 1.00 98.50 90 PHE A C 1
ATOM 672 O O . PHE A 1 90 ? 2.474 4.235 -11.633 1.00 98.50 90 PHE A O 1
ATOM 679 N N . SER A 1 91 ? 2.982 6.119 -12.733 1.00 98.31 91 SER A N 1
ATOM 680 C CA . SER A 1 91 ? 1.723 6.794 -12.381 1.00 98.31 91 SER A CA 1
ATOM 681 C C . SER A 1 91 ? 0.491 6.042 -12.895 1.00 98.31 91 SER A C 1
ATOM 683 O O . SER A 1 91 ? -0.499 5.928 -12.179 1.00 98.31 91 SER A O 1
ATOM 685 N N . ALA A 1 92 ? 0.563 5.476 -14.105 1.00 98.50 92 ALA A N 1
ATOM 686 C CA . ALA A 1 92 ? -0.513 4.654 -14.663 1.00 98.50 92 ALA A CA 1
ATOM 687 C C . ALA A 1 92 ? -0.654 3.318 -13.913 1.00 98.50 92 ALA A C 1
ATOM 689 O O . ALA A 1 92 ? -1.766 2.905 -13.591 1.00 98.50 92 ALA A O 1
ATOM 690 N N . CYS A 1 93 ? 0.471 2.687 -13.565 1.00 98.56 93 CYS A N 1
ATOM 691 C CA . CYS A 1 93 ? 0.495 1.485 -12.737 1.00 98.56 93 CYS A CA 1
ATOM 692 C C . CYS A 1 93 ? -0.123 1.732 -11.356 1.00 98.56 93 CYS A C 1
ATOM 694 O O . CYS A 1 93 ? -0.933 0.933 -10.896 1.00 98.56 93 CYS A O 1
ATOM 696 N N . PHE A 1 94 ? 0.244 2.828 -10.691 1.00 98.62 94 PHE A N 1
ATOM 697 C CA . PHE A 1 94 ? -0.304 3.181 -9.386 1.00 98.62 94 PHE A CA 1
ATOM 698 C C . PHE A 1 94 ? -1.807 3.460 -9.465 1.00 98.62 94 PHE A C 1
ATOM 700 O O . PHE A 1 94 ? -2.545 2.995 -8.604 1.00 98.62 94 PHE A O 1
ATOM 707 N N . ALA A 1 95 ? -2.275 4.146 -10.511 1.00 98.38 95 ALA A N 1
ATOM 708 C CA . ALA A 1 95 ? -3.702 4.390 -10.703 1.00 98.38 95 ALA A CA 1
ATOM 709 C C . ALA A 1 95 ? -4.509 3.083 -10.838 1.00 98.38 95 ALA A C 1
ATOM 711 O O . ALA A 1 95 ? -5.583 2.976 -10.251 1.00 98.38 95 ALA A O 1
ATOM 712 N N . GLU A 1 96 ? -3.989 2.073 -11.551 1.00 98.38 96 GLU A N 1
ATOM 713 C CA . GLU A 1 96 ? -4.623 0.745 -11.613 1.00 98.38 96 GLU A CA 1
ATOM 714 C C . GLU A 1 96 ? -4.590 0.036 -10.252 1.00 98.38 96 GLU A C 1
ATOM 716 O O . GLU A 1 96 ? -5.594 -0.538 -9.846 1.00 98.38 96 GLU A O 1
ATOM 721 N N . LEU A 1 97 ? -3.466 0.103 -9.528 1.00 97.62 97 LEU A N 1
ATOM 722 C CA . LEU A 1 97 ? -3.342 -0.496 -8.193 1.00 97.62 97 LEU A CA 1
ATOM 723 C C . LEU A 1 97 ? -4.290 0.126 -7.167 1.00 97.62 97 LEU A C 1
ATOM 725 O O . LEU A 1 97 ? -4.858 -0.596 -6.359 1.00 97.62 97 LEU A O 1
ATOM 729 N N . TYR A 1 98 ? -4.447 1.449 -7.185 1.00 97.44 98 TYR A N 1
ATOM 730 C CA . TYR A 1 98 ? -5.308 2.168 -6.247 1.00 97.44 98 TYR A CA 1
ATOM 731 C C . TYR A 1 98 ? -6.801 1.922 -6.515 1.00 97.44 98 TYR A C 1
ATOM 733 O O . TYR A 1 98 ? -7.619 2.043 -5.609 1.00 97.44 98 TYR A O 1
ATOM 741 N N . GLY A 1 99 ? -7.157 1.571 -7.754 1.00 95.19 99 GLY A N 1
ATOM 742 C CA . GLY A 1 99 ? -8.520 1.211 -8.143 1.00 95.19 99 GLY A CA 1
ATOM 743 C C . GLY A 1 99 ? -8.845 -0.286 -8.077 1.00 95.19 99 GLY A C 1
ATOM 744 O O . GLY A 1 99 ? -9.941 -0.653 -8.502 1.00 95.19 99 GLY A O 1
ATOM 745 N N . HIS A 1 100 ? -7.911 -1.137 -7.633 1.00 88.31 100 HIS A N 1
ATOM 746 C CA . HIS A 1 100 ? -8.089 -2.592 -7.550 1.00 88.31 100 HIS A CA 1
ATOM 747 C C . HIS A 1 100 ? -8.831 -3.018 -6.282 1.00 88.31 100 HIS A C 1
ATOM 749 O O . HIS A 1 100 ? -9.713 -3.897 -6.419 1.00 88.31 100 HIS A O 1
#

Sequence (100 aa):
MPLRAVTLDAGGTLIEVAEPVGATYARVAGRHGIPLDARELERRFREAFAAASPLAFPGVPPTQLAAAEQGWWEAVVRRAFGASAHHPAFSACFAELYGH

Secondary structure (DSSP, 8-state):
----------BTTTB--SS-HHHHHHHHHHHTT----HHHHHHHHHHHHHTSPPS--TT--HHHHHHHHHHHHHHHHHHHHGGGGGSTTHHHHHHHHHT-